Protein AF-L1KVQ8-F1 (afdb_monomer_lite)

Secondary structure (DSSP, 8-state):
-PPPP---------TTS--EEEE-SSSTT-EEEES--GGGHHHHHHHHHHHHTT-S--SS-HHHH-TTTTTTS-HHHHHHHHHHHHHTTTS--

Structure (mmCIF, N/CA/C/O backbone):
data_AF-L1KVQ8-F1
#
_entry.id   AF-L1KVQ8-F1
#
loop_
_atom_site.group_PDB
_atom_site.id
_atom_site.type_symbol
_atom_site.label_atom_id
_atom_site.label_alt_id
_atom_site.label_comp_id
_atom_site.label_asym_id
_atom_site.label_entity_id
_atom_site.label_seq_id
_atom_site.pdbx_PDB_ins_code
_atom_site.Cartn_x
_atom_site.Cartn_y
_atom_site.Cartn_z
_atom_site.occupancy
_atom_site.B_iso_or_equiv
_atom_site.auth_seq_id
_atom_site.auth_comp_id
_atom_site.auth_asym_id
_atom_site.auth_atom_id
_atom_site.pdbx_PDB_model_num
ATOM 1 N N . ALA A 1 1 ? -39.604 7.207 10.904 1.00 62.97 1 ALA A N 1
ATOM 2 C CA . ALA A 1 1 ? -39.019 6.346 9.855 1.00 62.97 1 ALA A CA 1
ATOM 3 C C . ALA A 1 1 ? -38.083 5.343 10.519 1.00 62.97 1 ALA A C 1
ATOM 5 O O . ALA A 1 1 ? -37.366 5.744 11.430 1.00 62.97 1 ALA A O 1
ATOM 6 N N . ALA A 1 2 ? -38.115 4.064 10.132 1.00 67.62 2 ALA A N 1
ATOM 7 C CA . ALA A 1 2 ? -37.158 3.086 10.646 1.00 67.62 2 ALA A CA 1
ATOM 8 C C . ALA A 1 2 ? -35.747 3.493 10.194 1.00 67.62 2 ALA A C 1
ATOM 10 O O . ALA A 1 2 ? -35.500 3.637 8.998 1.00 67.62 2 ALA A O 1
ATOM 11 N N . LEU A 1 3 ? -34.848 3.735 11.149 1.00 75.81 3 LEU A N 1
ATOM 12 C CA . LEU A 1 3 ? -33.430 3.941 10.860 1.00 75.81 3 LEU A CA 1
ATOM 13 C C . LEU A 1 3 ? -32.916 2.686 10.139 1.00 75.81 3 LEU A C 1
ATOM 15 O O . LEU A 1 3 ? -33.120 1.576 10.626 1.00 75.81 3 LEU A O 1
ATOM 19 N N . GLY A 1 4 ? -32.299 2.858 8.967 1.00 85.06 4 GLY A N 1
ATOM 20 C CA . GLY A 1 4 ? -31.698 1.759 8.207 1.00 85.06 4 GLY A CA 1
ATOM 21 C C . GLY A 1 4 ? -30.652 0.972 9.01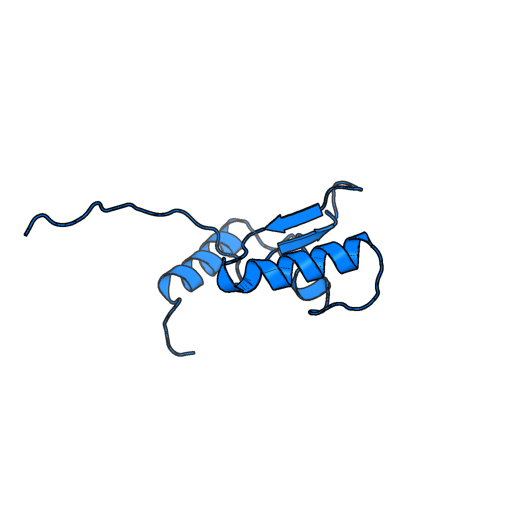2 1.00 85.06 4 GLY A C 1
ATOM 22 O O . GLY A 1 4 ? -30.244 1.369 10.107 1.00 85.06 4 GLY A O 1
ATOM 23 N N . ARG A 1 5 ? -30.200 -0.166 8.469 1.00 90.62 5 ARG A N 1
ATOM 24 C CA . ARG A 1 5 ? -29.170 -1.002 9.113 1.00 90.62 5 ARG A CA 1
ATOM 25 C C . ARG A 1 5 ? -27.845 -0.239 9.231 1.00 90.62 5 ARG A C 1
ATOM 27 O O . ARG A 1 5 ? -27.415 0.399 8.277 1.00 90.62 5 ARG A O 1
ATOM 34 N N . ARG A 1 6 ? -27.187 -0.354 10.390 1.00 92.69 6 ARG A N 1
ATOM 35 C CA . ARG A 1 6 ? -25.840 0.177 10.660 1.00 92.69 6 ARG A CA 1
ATOM 36 C C . ARG A 1 6 ? -24.835 -0.961 10.791 1.00 92.69 6 ARG A C 1
ATOM 38 O O . ARG A 1 6 ? -25.182 -2.033 11.283 1.00 92.69 6 ARG A O 1
ATOM 45 N N . LEU A 1 7 ? -23.609 -0.708 10.350 1.00 94.88 7 LEU A N 1
ATOM 46 C CA . LEU A 1 7 ? -22.492 -1.646 10.370 1.00 94.88 7 LEU A CA 1
ATOM 47 C C . LEU A 1 7 ? -21.215 -0.868 10.707 1.00 94.88 7 LEU A C 1
ATOM 49 O O . LEU A 1 7 ? -21.037 0.242 10.210 1.00 94.88 7 LEU A O 1
ATOM 53 N N . ASN A 1 8 ? -20.328 -1.468 11.500 1.00 95.69 8 ASN A N 1
ATOM 54 C CA . ASN A 1 8 ? -18.971 -0.964 11.703 1.00 95.69 8 ASN A CA 1
ATOM 55 C C . ASN A 1 8 ? -18.061 -1.679 10.702 1.00 95.69 8 ASN A C 1
ATOM 57 O O . ASN A 1 8 ? -17.688 -2.833 10.914 1.00 95.69 8 ASN A O 1
ATOM 61 N N . GLY A 1 9 ? -17.794 -1.026 9.572 1.00 94.75 9 GLY A N 1
ATOM 62 C CA . GLY A 1 9 ? -16.947 -1.578 8.518 1.00 94.75 9 GLY A CA 1
ATOM 63 C C . GLY A 1 9 ? -15.476 -1.568 8.923 1.00 94.75 9 GLY A C 1
ATOM 64 O O . GLY A 1 9 ? -14.984 -0.568 9.437 1.00 94.75 9 GLY A O 1
ATOM 65 N N . VAL A 1 10 ? -14.782 -2.676 8.673 1.00 96.25 10 VAL A N 1
ATOM 66 C CA . VAL A 1 10 ? -13.328 -2.778 8.846 1.00 96.25 10 VAL A CA 1
ATOM 67 C C . VAL A 1 10 ? -12.659 -2.560 7.495 1.00 96.25 10 VAL A C 1
ATOM 69 O O . VAL A 1 10 ? -13.133 -3.061 6.476 1.00 96.25 10 VAL A O 1
ATOM 72 N N . PHE A 1 11 ? -11.550 -1.832 7.500 1.00 96.38 11 PHE A N 1
ATOM 73 C CA . PHE A 1 11 ? -10.673 -1.648 6.350 1.00 96.38 11 PHE A CA 1
ATOM 74 C C . PHE A 1 11 ? -9.231 -1.450 6.832 1.00 96.38 11 PHE A C 1
ATOM 76 O O . PHE A 1 11 ? -8.983 -1.364 8.037 1.00 96.38 11 PHE A O 1
ATOM 83 N N . ALA A 1 12 ? -8.283 -1.432 5.898 1.00 96.69 12 ALA A N 1
ATOM 84 C CA . ALA A 1 12 ? -6.861 -1.287 6.189 1.00 96.69 12 ALA A CA 1
ATOM 85 C C . ALA A 1 12 ? -6.395 0.162 6.004 1.00 96.69 12 ALA A C 1
ATOM 87 O O . ALA A 1 12 ? -6.852 0.846 5.091 1.00 96.69 12 ALA A O 1
ATOM 88 N N . MET A 1 13 ? -5.445 0.581 6.838 1.00 96.50 13 MET A N 1
ATOM 89 C CA . MET A 1 13 ? -4.722 1.848 6.729 1.00 96.50 13 MET A CA 1
ATOM 90 C C . MET A 1 13 ? -3.225 1.570 6.797 1.00 96.50 13 MET A C 1
ATOM 92 O O . MET A 1 13 ? -2.777 0.779 7.629 1.00 96.50 13 MET A O 1
ATOM 96 N N . THR A 1 14 ? -2.461 2.222 5.930 1.00 97.50 14 THR A N 1
ATOM 97 C CA . THR A 1 14 ? -0.997 2.199 5.935 1.00 97.50 14 THR A CA 1
ATOM 98 C C . THR A 1 14 ? -0.456 3.507 6.520 1.00 97.50 14 THR A C 1
ATOM 100 O O . THR A 1 14 ? -1.162 4.517 6.502 1.00 97.50 14 THR A O 1
ATOM 103 N N . PRO A 1 15 ? 0.788 3.526 7.031 1.00 97.75 15 PRO A N 1
ATOM 104 C CA . PRO A 1 15 ? 1.395 4.738 7.588 1.00 97.75 15 PRO A CA 1
ATOM 105 C C . PRO A 1 15 ? 1.583 5.911 6.613 1.00 97.75 15 PRO A C 1
ATOM 107 O O . PRO A 1 15 ? 2.004 6.971 7.050 1.00 97.75 15 PRO A O 1
ATOM 110 N N . ASP A 1 16 ? 1.349 5.724 5.314 1.00 96.12 16 ASP A N 1
ATOM 111 C CA . ASP A 1 16 ? 1.455 6.765 4.282 1.00 96.12 16 ASP A CA 1
ATOM 112 C C . ASP A 1 16 ? 0.218 6.840 3.373 1.00 96.12 16 ASP A C 1
ATOM 114 O O . ASP A 1 16 ? 0.270 7.478 2.325 1.00 96.12 16 ASP A O 1
ATOM 118 N N . GLU A 1 17 ? -0.869 6.150 3.739 1.00 95.44 17 GLU A N 1
ATOM 119 C CA . GLU A 1 17 ? -2.141 6.089 2.999 1.00 95.44 17 GLU A CA 1
ATOM 120 C C . GLU A 1 17 ? -2.063 5.472 1.585 1.00 95.44 17 GLU A C 1
ATOM 122 O O . GLU A 1 17 ? -3.076 5.381 0.881 1.00 95.44 17 GLU A O 1
ATOM 127 N N . LEU A 1 18 ? -0.889 4.992 1.162 1.00 97.12 18 LEU A N 1
ATOM 128 C CA . LEU A 1 18 ? -0.690 4.318 -0.120 1.00 97.12 18 LEU A CA 1
ATOM 129 C C . LEU A 1 18 ? -0.875 2.796 0.013 1.00 97.12 18 LEU A C 1
ATOM 131 O O . LEU A 1 18 ? -0.537 2.219 1.052 1.00 97.12 18 LEU A O 1
ATOM 135 N N . PRO A 1 19 ? -1.341 2.099 -1.042 1.00 98.19 19 PRO A N 1
ATOM 136 C CA . PRO A 1 19 ? -1.464 0.643 -1.017 1.00 98.19 19 PRO A CA 1
ATOM 137 C C . PRO A 1 19 ? -0.097 -0.061 -0.919 1.00 98.19 19 PRO A C 1
ATOM 139 O O . PRO A 1 19 ? 0.963 0.538 -1.131 1.00 98.19 19 PRO A O 1
ATOM 142 N N . LEU A 1 20 ? -0.119 -1.360 -0.613 1.00 98.31 20 LEU A N 1
ATOM 143 C CA . LEU A 1 20 ? 1.053 -2.241 -0.682 1.00 98.31 20 LEU A CA 1
ATOM 144 C C . LEU A 1 20 ? 0.963 -3.069 -1.970 1.00 98.31 20 LEU A C 1
ATOM 146 O O . LEU A 1 20 ? 0.096 -3.937 -2.079 1.00 98.31 20 LEU A O 1
ATOM 150 N N . VAL A 1 21 ? 1.818 -2.791 -2.956 1.00 98.31 21 VAL A N 1
ATOM 151 C CA . VAL A 1 21 ? 1.800 -3.443 -4.274 1.00 98.31 21 VAL A CA 1
ATOM 152 C C . VAL A 1 21 ? 3.209 -3.849 -4.685 1.00 98.31 21 VAL A C 1
ATOM 154 O O . VAL A 1 21 ? 4.085 -3.000 -4.830 1.00 98.31 21 VAL A O 1
ATOM 157 N N . GLY A 1 22 ? 3.420 -5.145 -4.912 1.00 97.81 22 GLY A N 1
ATOM 158 C CA . GLY A 1 22 ? 4.703 -5.665 -5.385 1.00 97.81 22 GLY A CA 1
ATOM 159 C C . GLY A 1 22 ? 5.087 -7.018 -4.786 1.00 97.81 22 GLY A C 1
ATOM 160 O O . GLY A 1 22 ? 4.279 -7.640 -4.090 1.00 97.81 22 GLY A O 1
ATOM 161 N N . PRO A 1 23 ? 6.304 -7.501 -5.079 1.00 97.38 23 PRO A N 1
ATOM 162 C CA . PRO A 1 23 ? 6.774 -8.794 -4.605 1.00 97.38 23 PRO A CA 1
ATOM 163 C C . PRO A 1 23 ? 7.096 -8.765 -3.106 1.00 97.38 23 PRO A C 1
ATOM 165 O O . PRO A 1 23 ? 7.481 -7.738 -2.547 1.00 97.38 23 PRO A O 1
ATOM 168 N N . SER A 1 24 ? 6.980 -9.920 -2.456 1.00 96.12 24 SER A N 1
ATOM 169 C CA . SER A 1 24 ? 7.531 -10.130 -1.119 1.00 96.12 24 SER A CA 1
ATOM 170 C C . SER A 1 24 ? 9.058 -10.134 -1.168 1.00 96.12 24 SER A C 1
ATOM 172 O O . SER A 1 24 ? 9.647 -10.869 -1.959 1.00 96.12 24 SER A O 1
ATOM 174 N N . ALA A 1 25 ? 9.704 -9.403 -0.257 1.00 93.75 25 ALA A N 1
ATOM 175 C CA . ALA A 1 25 ? 11.148 -9.517 -0.049 1.00 93.75 25 ALA A CA 1
ATOM 176 C C . ALA A 1 25 ? 11.552 -10.840 0.634 1.00 93.75 25 ALA A C 1
ATOM 178 O O . ALA A 1 25 ? 12.674 -11.309 0.466 1.00 93.75 25 ALA A O 1
ATOM 179 N N . ALA A 1 26 ? 10.643 -11.453 1.404 1.00 94.62 26 ALA A N 1
ATOM 180 C CA . ALA A 1 26 ? 10.934 -12.633 2.220 1.00 94.62 26 ALA A CA 1
ATOM 181 C C . ALA A 1 26 ? 10.614 -13.964 1.521 1.00 94.62 26 ALA A C 1
ATOM 183 O O . ALA A 1 26 ? 11.253 -14.974 1.812 1.00 94.62 26 ALA A O 1
ATOM 184 N N . LEU A 1 27 ? 9.625 -13.984 0.620 1.00 96.75 27 LEU A N 1
ATOM 185 C CA . LEU A 1 27 ? 9.171 -15.205 -0.046 1.00 96.75 27 LEU A CA 1
ATOM 186 C C . LEU A 1 27 ? 9.101 -15.019 -1.570 1.00 96.75 27 LEU A C 1
ATOM 188 O O . LEU A 1 27 ? 8.152 -14.407 -2.068 1.00 96.75 27 LEU A O 1
ATOM 192 N N . PRO A 1 28 ? 10.058 -15.578 -2.333 1.00 95.81 28 PRO A N 1
ATOM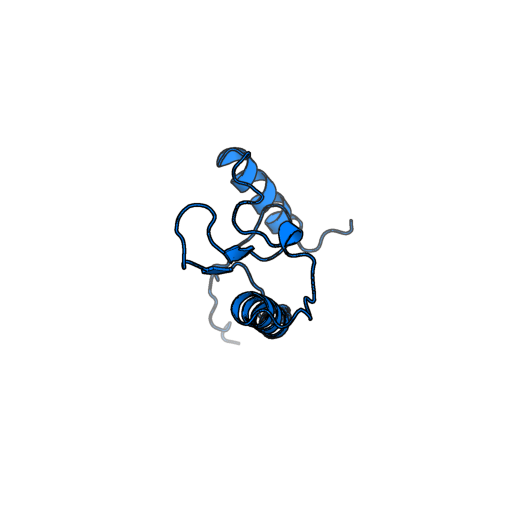 193 C CA . PRO A 1 28 ? 10.033 -15.511 -3.789 1.00 95.81 28 PRO A CA 1
ATOM 194 C C . PRO A 1 28 ? 8.727 -16.068 -4.365 1.00 95.81 28 PRO A C 1
ATOM 196 O O . PRO A 1 28 ? 8.268 -17.140 -3.977 1.00 95.81 28 PRO A O 1
ATOM 199 N N . GLY A 1 29 ? 8.134 -15.336 -5.307 1.00 95.81 29 GLY A N 1
ATOM 200 C CA . GLY A 1 29 ? 6.876 -15.717 -5.955 1.00 95.81 29 GLY A CA 1
ATOM 201 C C . GLY A 1 29 ? 5.605 -15.311 -5.202 1.00 95.81 29 GLY A C 1
ATOM 202 O O . GLY A 1 29 ? 4.525 -15.419 -5.780 1.00 95.81 29 GLY A O 1
ATOM 203 N N . LEU A 1 30 ? 5.701 -14.797 -3.969 1.00 97.56 30 LEU A N 1
ATOM 204 C CA . LEU A 1 30 ? 4.577 -14.151 -3.285 1.00 97.56 30 LEU A CA 1
ATOM 205 C C . LEU A 1 30 ? 4.488 -12.672 -3.685 1.00 97.56 30 LEU A C 1
ATOM 207 O O . LEU A 1 30 ? 5.499 -11.972 -3.707 1.00 97.56 30 LEU A O 1
ATOM 211 N N . TRP A 1 31 ? 3.272 -12.196 -3.953 1.00 98.19 31 TRP A N 1
ATOM 212 C CA . TRP A 1 31 ? 2.983 -10.820 -4.360 1.00 98.19 31 TRP A CA 1
ATOM 213 C C . TRP A 1 31 ? 1.825 -10.236 -3.554 1.00 98.19 31 TRP A C 1
ATOM 215 O O . TRP A 1 31 ? 0.918 -10.961 -3.149 1.00 98.19 31 TRP A O 1
ATOM 225 N N . PHE A 1 32 ? 1.850 -8.920 -3.374 1.00 98.31 32 PHE A N 1
ATOM 226 C CA . PHE A 1 32 ? 0.858 -8.154 -2.630 1.00 98.31 32 PHE A CA 1
ATOM 227 C C . PHE A 1 32 ? 0.149 -7.146 -3.539 1.00 98.31 32 PHE A C 1
ATOM 229 O O . PHE A 1 32 ? 0.748 -6.594 -4.465 1.00 98.31 32 PHE A O 1
ATOM 236 N N . ALA A 1 33 ? -1.126 -6.904 -3.241 1.00 98.19 33 ALA A N 1
ATOM 237 C CA . ALA A 1 33 ? -1.941 -5.803 -3.752 1.00 98.19 33 ALA A CA 1
ATOM 238 C C . ALA A 1 33 ? -3.017 -5.472 -2.707 1.00 98.19 33 ALA A C 1
ATOM 240 O O . ALA A 1 33 ? -4.207 -5.727 -2.890 1.00 98.19 33 ALA A O 1
ATOM 241 N N . GLU A 1 34 ? -2.565 -4.972 -1.562 1.00 98.25 34 GLU A N 1
ATOM 242 C CA . GLU A 1 34 ? -3.367 -4.807 -0.349 1.00 98.25 34 GLU A CA 1
ATOM 243 C C . GLU A 1 34 ? -3.554 -3.332 0.021 1.00 98.25 34 GLU A C 1
ATOM 245 O O . GLU A 1 34 ? -2.925 -2.440 -0.552 1.00 98.25 34 GLU A O 1
ATOM 250 N N . ALA A 1 35 ? -4.445 -3.081 0.988 1.00 97.81 35 ALA A N 1
ATOM 251 C CA . ALA A 1 35 ? -4.795 -1.739 1.463 1.00 97.81 35 ALA A CA 1
ATOM 252 C C . ALA A 1 35 ? -5.200 -0.777 0.325 1.00 97.81 35 ALA A C 1
ATOM 254 O O . ALA A 1 35 ? -4.896 0.413 0.341 1.00 97.81 35 ALA A O 1
ATOM 255 N N . SER A 1 36 ? -5.898 -1.308 -0.685 1.00 97.81 36 SER A N 1
ATOM 256 C CA . SER A 1 36 ? -6.430 -0.534 -1.804 1.00 97.81 36 SER A CA 1
ATOM 257 C C . SER A 1 36 ? -7.882 -0.139 -1.552 1.00 97.81 36 SER A C 1
ATOM 259 O O . SER A 1 36 ? -8.739 -0.984 -1.285 1.00 97.81 36 SER A O 1
ATOM 261 N N . TRP A 1 37 ? -8.176 1.151 -1.692 1.00 96.75 37 TRP A N 1
ATOM 262 C CA . TRP A 1 37 ? -9.548 1.639 -1.788 1.00 96.75 37 TRP A CA 1
ATOM 263 C C . TRP A 1 37 ? -10.199 1.186 -3.094 1.00 96.75 37 TRP A C 1
ATOM 265 O O . TRP A 1 37 ? -9.540 1.114 -4.132 1.00 96.75 37 TRP A O 1
ATOM 275 N N . VAL A 1 38 ? -11.526 1.009 -3.083 1.00 98.25 38 VAL A N 1
ATOM 276 C CA . VAL A 1 38 ? -12.303 0.698 -4.301 1.00 98.25 38 VAL A CA 1
ATOM 277 C C . VAL A 1 38 ? -12.011 1.704 -5.419 1.00 98.25 38 VAL A C 1
ATOM 279 O O . VAL A 1 38 ? -11.813 1.304 -6.563 1.00 98.25 38 VAL A O 1
ATOM 282 N N . THR A 1 39 ? -11.889 2.991 -5.080 1.00 98.00 39 THR A N 1
ATOM 283 C CA . THR A 1 39 ? -11.540 4.078 -6.009 1.00 98.00 39 THR A CA 1
ATOM 284 C C . THR A 1 39 ? -10.245 3.822 -6.791 1.00 98.00 39 THR A C 1
ATOM 286 O O . THR A 1 39 ? -10.131 4.242 -7.938 1.00 98.00 39 THR A O 1
ATOM 289 N N . HIS A 1 40 ? -9.281 3.105 -6.206 1.00 97.44 40 HIS A N 1
ATOM 290 C CA . HIS A 1 40 ? -7.962 2.856 -6.796 1.00 97.44 40 HIS A CA 1
ATOM 291 C C . HIS A 1 40 ? -7.777 1.423 -7.311 1.00 97.44 40 HIS A C 1
ATOM 293 O O . HIS A 1 40 ? -6.746 1.132 -7.921 1.00 97.44 40 HIS A O 1
ATOM 299 N N . ALA A 1 41 ? -8.753 0.532 -7.108 1.00 98.06 41 ALA A N 1
ATOM 300 C CA . ALA A 1 41 ? -8.603 -0.900 -7.364 1.00 98.06 41 ALA A CA 1
ATOM 301 C C . ALA A 1 41 ? -8.173 -1.215 -8.811 1.00 98.06 41 ALA A C 1
ATOM 303 O O . ALA A 1 41 ? -7.296 -2.048 -9.029 1.00 98.06 41 ALA A O 1
ATOM 304 N N . GLY A 1 42 ? -8.725 -0.503 -9.803 1.00 98.12 42 GLY A N 1
ATOM 305 C CA . GLY A 1 42 ? -8.338 -0.677 -11.209 1.00 98.12 4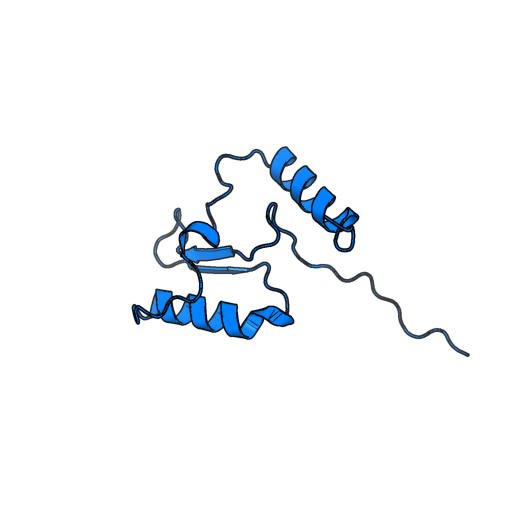2 GLY A CA 1
ATOM 306 C C . GLY A 1 42 ? -6.883 -0.282 -11.496 1.00 98.12 42 GLY A C 1
ATOM 307 O O . GLY A 1 42 ? -6.174 -0.994 -12.206 1.00 98.12 42 GLY A O 1
ATOM 308 N N . GLY A 1 43 ? -6.416 0.824 -10.907 1.00 97.31 43 GLY A N 1
ATOM 309 C CA . GLY A 1 43 ? -5.028 1.277 -11.034 1.00 97.31 43 GLY A CA 1
ATOM 310 C C . GLY A 1 43 ? -4.048 0.337 -10.332 1.00 97.31 43 GLY A C 1
ATOM 311 O O . GLY A 1 43 ? -3.033 -0.030 -10.917 1.00 97.31 43 GLY A O 1
ATOM 312 N N . VAL A 1 44 ? -4.389 -0.123 -9.123 1.00 98.31 44 VAL A N 1
ATOM 313 C CA . VAL A 1 44 ? -3.600 -1.120 -8.381 1.00 98.31 44 VAL A CA 1
ATOM 314 C C . VAL A 1 44 ? -3.493 -2.433 -9.156 1.00 98.31 44 VAL A C 1
ATOM 316 O O . VAL A 1 44 ? -2.395 -2.967 -9.294 1.00 98.31 44 VAL A O 1
ATOM 319 N N . GLY A 1 45 ? -4.598 -2.921 -9.727 1.00 97.94 45 GLY A N 1
ATOM 320 C CA . GLY A 1 45 ? -4.593 -4.128 -10.555 1.00 97.94 45 GLY A CA 1
ATOM 321 C C . GLY A 1 45 ? -3.698 -3.991 -11.788 1.00 97.94 45 GLY A C 1
ATOM 322 O O . GLY A 1 45 ? -2.901 -4.885 -12.067 1.00 97.94 45 GLY A O 1
ATOM 323 N N . ARG A 1 46 ? -3.768 -2.851 -12.492 1.00 97.75 46 ARG A N 1
ATOM 324 C CA . ARG A 1 46 ? -2.886 -2.565 -13.636 1.00 97.75 46 ARG A CA 1
ATOM 325 C C . ARG A 1 46 ? -1.417 -2.476 -13.221 1.00 97.75 46 ARG A C 1
ATOM 327 O O . ARG A 1 46 ? -0.576 -3.053 -13.899 1.00 97.75 46 ARG A O 1
ATOM 334 N N . GLN A 1 47 ? -1.111 -1.791 -12.118 1.00 97.88 47 GLN A N 1
ATOM 335 C CA . GLN A 1 47 ? 0.249 -1.707 -11.583 1.00 97.88 47 GLN A CA 1
ATOM 336 C C . GLN A 1 47 ? 0.805 -3.108 -11.295 1.00 97.88 47 GLN A C 1
ATOM 338 O O . GLN A 1 47 ? 1.883 -3.441 -11.780 1.00 97.88 47 GLN A O 1
ATOM 343 N N . LEU A 1 48 ? 0.056 -3.940 -10.560 1.00 97.81 48 LEU A N 1
ATOM 344 C CA . LEU A 1 48 ? 0.465 -5.308 -10.238 1.00 97.81 48 LEU A CA 1
ATOM 345 C C . LEU A 1 48 ? 0.680 -6.147 -11.506 1.00 97.81 48 LEU A C 1
ATOM 347 O O . LEU A 1 48 ? 1.702 -6.819 -11.625 1.00 97.81 48 LEU A O 1
ATOM 351 N N . ALA A 1 49 ? -0.261 -6.101 -12.454 1.00 97.31 49 ALA A N 1
ATOM 352 C CA . ALA A 1 49 ? -0.166 -6.854 -13.703 1.00 97.31 49 ALA A CA 1
ATOM 353 C C . ALA A 1 49 ? 1.069 -6.449 -14.518 1.00 97.31 49 ALA A C 1
ATOM 355 O O . ALA A 1 49 ? 1.795 -7.318 -14.993 1.00 97.31 49 ALA A O 1
ATOM 356 N N . ASN A 1 50 ? 1.347 -5.149 -14.621 1.00 97.44 50 ASN A N 1
ATOM 357 C CA . ASN A 1 50 ? 2.504 -4.642 -15.355 1.00 97.44 50 ASN A CA 1
ATOM 358 C C . ASN A 1 50 ? 3.831 -5.055 -14.701 1.00 97.44 50 ASN A C 1
ATOM 360 O O . ASN A 1 50 ? 4.789 -5.339 -15.415 1.00 97.44 50 ASN A O 1
ATOM 364 N N . MET A 1 51 ? 3.881 -5.149 -13.365 1.00 96.19 51 MET A N 1
ATOM 365 C CA . MET A 1 51 ? 5.047 -5.683 -12.649 1.00 96.19 51 MET A CA 1
ATOM 366 C C . MET A 1 51 ? 5.209 -7.199 -12.841 1.00 96.19 51 MET A C 1
ATOM 368 O O . MET A 1 51 ? 6.324 -7.668 -13.040 1.00 96.19 51 MET A O 1
ATOM 372 N N . LEU A 1 52 ? 4.116 -7.969 -12.792 1.00 96.19 52 LEU 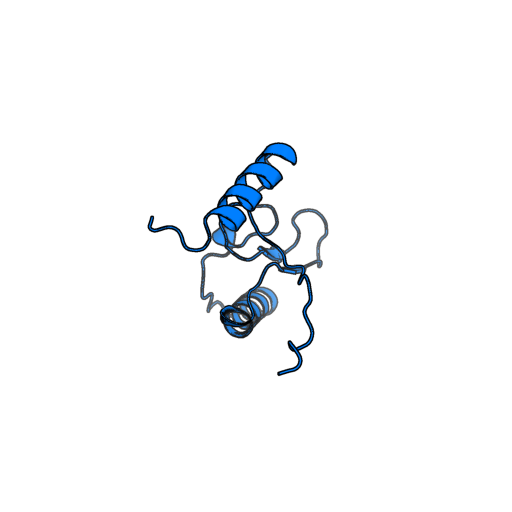A N 1
ATOM 373 C CA . LEU A 1 52 ? 4.140 -9.429 -12.970 1.00 96.19 52 LEU A CA 1
ATOM 374 C C . LEU A 1 52 ? 4.516 -9.853 -14.395 1.00 96.19 52 LEU A C 1
ATOM 376 O O . LEU A 1 52 ? 5.143 -10.894 -14.580 1.00 96.19 52 LEU A O 1
ATOM 380 N N . LEU A 1 53 ? 4.087 -9.077 -15.391 1.00 96.12 53 LEU A N 1
ATOM 381 C CA . LEU A 1 53 ? 4.247 -9.380 -16.815 1.00 96.12 53 LEU A CA 1
ATOM 382 C C . LEU A 1 53 ? 5.415 -8.626 -17.470 1.00 96.12 53 LEU A C 1
ATOM 384 O O . LEU A 1 53 ? 5.613 -8.776 -18.672 1.00 96.12 53 LEU A O 1
ATOM 388 N N . ASP A 1 54 ? 6.155 -7.823 -16.699 1.00 93.75 54 ASP A N 1
ATOM 389 C CA . ASP A 1 54 ? 7.298 -7.013 -17.148 1.00 93.75 54 ASP A CA 1
ATOM 390 C C . ASP A 1 54 ? 6.999 -6.161 -18.396 1.00 93.75 54 ASP A C 1
ATOM 392 O O . ASP A 1 54 ? 7.733 -6.140 -19.383 1.00 93.75 54 ASP A O 1
ATOM 396 N N . THR A 1 55 ? 5.864 -5.459 -18.383 1.00 89.88 55 THR A N 1
ATOM 397 C CA . THR A 1 55 ? 5.418 -4.670 -19.544 1.00 89.88 55 THR A CA 1
ATOM 398 C C . THR A 1 55 ? 5.970 -3.241 -19.559 1.00 89.88 55 THR A C 1
ATOM 400 O O . THR A 1 55 ? 5.650 -2.483 -20.469 1.00 89.88 55 THR A O 1
ATOM 403 N N . GLY A 1 56 ? 6.747 -2.834 -18.547 1.00 76.69 56 GLY A N 1
ATOM 404 C CA . GLY A 1 56 ? 7.405 -1.518 -18.446 1.00 76.69 56 GLY A CA 1
ATOM 405 C C . GLY A 1 56 ? 6.499 -0.305 -18.158 1.00 76.69 56 GLY A C 1
ATOM 406 O O . GLY A 1 56 ? 6.985 0.706 -17.657 1.00 76.69 56 GLY A O 1
ATOM 407 N N . ASP A 1 57 ? 5.187 -0.398 -18.396 1.00 90.75 57 ASP A N 1
ATOM 408 C CA . ASP A 1 57 ? 4.223 0.709 -18.242 1.00 90.75 57 ASP A CA 1
ATOM 409 C C . ASP A 1 57 ? 3.747 0.917 -16.789 1.00 90.75 57 ASP A C 1
ATOM 411 O O . ASP A 1 57 ? 2.555 0.816 -16.471 1.00 90.75 57 ASP A O 1
ATOM 415 N N . LEU A 1 58 ? 4.666 1.176 -15.865 1.00 94.81 58 LEU A N 1
ATOM 416 C CA . LEU A 1 58 ? 4.327 1.381 -14.454 1.00 94.81 58 LEU A CA 1
ATOM 417 C C . LEU A 1 58 ? 3.650 2.743 -14.231 1.00 94.81 58 LEU A C 1
ATOM 419 O O . LEU A 1 58 ? 4.104 3.771 -14.728 1.00 94.81 58 LEU A O 1
ATOM 423 N N . LEU A 1 59 ? 2.559 2.757 -13.461 1.00 94.75 59 LEU A N 1
ATOM 424 C CA . LEU A 1 59 ? 1.807 3.976 -13.135 1.00 94.75 59 LEU A CA 1
ATOM 425 C C . LEU A 1 59 ? 2.487 4.777 -12.021 1.00 94.75 59 LEU A C 1
ATOM 427 O O . LEU A 1 59 ? 2.443 6.005 -12.003 1.00 94.75 59 LEU A O 1
ATOM 431 N N . VAL A 1 60 ? 3.080 4.059 -11.067 1.00 95.56 60 VAL A N 1
ATOM 432 C CA . VAL A 1 60 ? 3.791 4.604 -9.910 1.00 95.56 60 VAL A CA 1
ATOM 433 C C . VAL A 1 60 ? 5.118 3.864 -9.774 1.00 95.56 60 VAL A C 1
ATOM 435 O O . VAL A 1 60 ? 5.200 2.667 -10.059 1.00 95.56 60 VAL A O 1
ATOM 438 N N . ALA A 1 61 ? 6.151 4.577 -9.326 1.00 95.81 61 ALA A N 1
ATOM 439 C CA . ALA A 1 61 ? 7.449 3.988 -9.025 1.00 95.81 61 ALA A CA 1
ATOM 440 C C . ALA A 1 61 ? 7.303 2.860 -7.971 1.00 95.81 61 ALA A C 1
ATOM 442 O O . ALA A 1 61 ? 6.723 3.122 -6.908 1.00 95.81 61 ALA A O 1
ATOM 443 N N . PRO A 1 62 ? 7.756 1.617 -8.243 1.00 95.75 62 PRO A N 1
ATOM 444 C CA . PRO A 1 62 ? 7.500 0.450 -7.390 1.00 95.75 62 PRO A CA 1
ATOM 445 C C . PRO A 1 62 ? 7.895 0.624 -5.927 1.00 95.75 62 PRO A C 1
ATOM 447 O O . PRO A 1 62 ? 7.162 0.202 -5.038 1.00 95.75 62 PRO A O 1
ATOM 450 N N . GLU A 1 63 ? 9.012 1.292 -5.662 1.00 95.62 63 GLU A N 1
ATOM 451 C CA . GLU A 1 63 ? 9.540 1.545 -4.323 1.00 95.62 63 GLU A CA 1
ATOM 452 C C . GLU A 1 63 ? 8.568 2.333 -3.435 1.00 95.62 63 GLU A C 1
ATOM 454 O O . GLU A 1 63 ? 8.559 2.156 -2.218 1.00 95.62 63 GLU A O 1
ATOM 459 N N . ARG A 1 64 ? 7.691 3.154 -4.030 1.00 96.81 64 ARG A N 1
ATOM 460 C CA . ARG A 1 64 ? 6.662 3.897 -3.287 1.00 96.81 64 ARG A CA 1
ATOM 461 C C . ARG A 1 64 ? 5.518 3.010 -2.810 1.00 96.81 64 ARG A C 1
ATOM 463 O O . ARG A 1 64 ? 4.827 3.381 -1.870 1.00 96.81 64 ARG A O 1
ATOM 470 N N . LEU A 1 65 ? 5.295 1.880 -3.477 1.00 97.88 65 LEU A N 1
ATOM 471 C CA . LEU A 1 65 ? 4.224 0.935 -3.159 1.00 97.88 65 LEU A CA 1
ATOM 472 C C . LEU A 1 65 ? 4.758 -0.367 -2.554 1.00 97.88 65 LEU A C 1
ATOM 474 O O . LEU A 1 65 ? 3.958 -1.209 -2.156 1.00 97.88 65 LEU A O 1
ATOM 478 N N . ALA A 1 66 ? 6.079 -0.524 -2.443 1.00 97.62 66 ALA A N 1
ATOM 479 C CA . ALA A 1 66 ? 6.718 -1.762 -2.022 1.00 97.62 66 ALA A CA 1
ATOM 480 C C . ALA A 1 66 ? 6.147 -2.277 -0.679 1.00 97.62 66 ALA A C 1
ATOM 482 O O . ALA A 1 66 ? 5.983 -1.478 0.255 1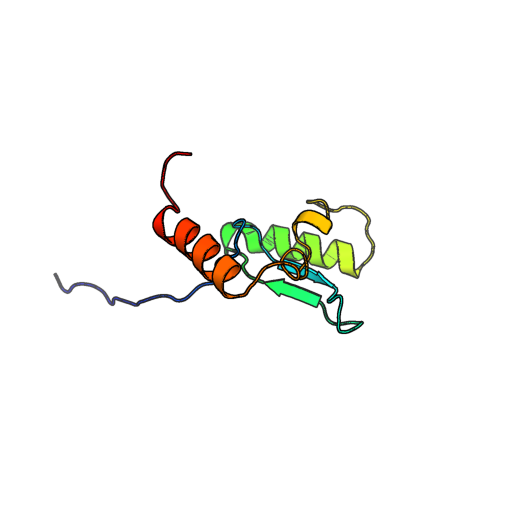.00 97.62 66 ALA A O 1
ATOM 483 N N . PRO A 1 67 ? 5.820 -3.583 -0.559 1.00 97.38 67 PRO A N 1
ATOM 484 C CA . PRO A 1 67 ? 5.220 -4.142 0.659 1.00 97.38 67 PRO A CA 1
ATOM 485 C C . PRO A 1 67 ? 6.117 -4.057 1.897 1.00 97.38 67 PRO A C 1
ATOM 487 O O . PRO A 1 67 ? 5.630 -4.011 3.023 1.00 97.38 67 PRO A O 1
ATOM 490 N N . ASP A 1 68 ? 7.430 -4.020 1.700 1.00 96.00 68 ASP A N 1
ATOM 491 C CA . ASP A 1 68 ? 8.447 -4.012 2.746 1.00 96.00 68 ASP A CA 1
ATOM 492 C C . ASP A 1 68 ? 8.937 -2.603 3.121 1.00 96.00 68 ASP A C 1
ATOM 494 O O . ASP A 1 68 ? 9.816 -2.467 3.978 1.00 96.00 68 ASP A O 1
ATOM 498 N N . ARG A 1 69 ? 8.346 -1.537 2.556 1.00 96.56 69 ARG A N 1
ATOM 499 C CA . ARG A 1 69 ? 8.813 -0.151 2.757 1.00 96.56 69 ARG A CA 1
ATOM 500 C C . ARG A 1 69 ? 8.788 0.330 4.214 1.00 96.56 69 ARG A C 1
ATOM 502 O O . ARG A 1 69 ? 9.476 1.288 4.553 1.00 96.56 69 ARG A O 1
ATOM 509 N N . PHE A 1 70 ? 8.053 -0.358 5.088 1.00 97.19 70 PHE A N 1
ATOM 510 C CA . PHE A 1 70 ? 7.966 -0.067 6.524 1.00 97.19 70 PHE A CA 1
ATOM 511 C C . PHE A 1 70 ? 8.676 -1.086 7.424 1.00 97.19 70 PHE A C 1
ATOM 513 O O . PHE A 1 70 ? 8.572 -0.982 8.639 1.00 97.19 70 PHE A O 1
ATOM 520 N N . THR A 1 71 ? 9.428 -2.046 6.880 1.00 95.06 71 THR A N 1
ATOM 521 C CA . THR A 1 71 ? 10.095 -3.106 7.676 1.00 95.06 71 THR A CA 1
ATOM 522 C C . THR A 1 71 ? 11.080 -2.592 8.726 1.00 95.06 71 THR A C 1
ATOM 524 O O . THR A 1 71 ? 11.386 -3.289 9.686 1.00 95.06 71 THR A O 1
ATOM 527 N N . HIS A 1 72 ? 11.574 -1.367 8.561 1.00 96.25 72 HIS A N 1
ATOM 528 C CA . HIS A 1 72 ? 12.464 -0.706 9.510 1.00 96.25 72 HIS A CA 1
ATOM 529 C C . HIS A 1 72 ? 11.716 0.034 10.638 1.00 96.25 72 HIS A C 1
ATOM 531 O O . HIS A 1 72 ? 12.357 0.638 11.499 1.00 96.25 72 HIS A O 1
ATOM 537 N N . TRP A 1 73 ? 10.378 0.051 10.629 1.00 98.19 73 TRP A N 1
ATOM 538 C CA . TRP A 1 73 ? 9.553 0.671 11.670 1.00 98.19 73 TRP A CA 1
ATOM 539 C C . TRP A 1 73 ? 9.150 -0.370 12.713 1.00 98.19 73 TRP A C 1
ATOM 541 O O . TRP A 1 73 ? 8.989 -1.545 12.402 1.00 98.19 73 TRP A O 1
ATOM 551 N N . SER A 1 74 ? 8.957 0.072 13.956 1.00 98.44 74 SER A N 1
ATOM 552 C CA . SER A 1 74 ? 8.304 -0.755 14.969 1.00 98.44 74 SER A CA 1
ATOM 553 C C . SER A 1 74 ? 6.801 -0.861 14.701 1.00 98.44 74 SER A C 1
ATOM 555 O O . SER A 1 74 ? 6.187 0.066 14.164 1.00 98.44 74 SER A O 1
ATOM 557 N N . ASP A 1 75 ? 6.191 -1.954 15.160 1.00 98.00 75 ASP A N 1
ATOM 558 C CA . ASP A 1 75 ? 4.736 -2.154 15.108 1.00 98.00 75 ASP A CA 1
ATOM 559 C C . ASP A 1 75 ? 3.968 -1.013 15.791 1.00 98.00 75 ASP A C 1
ATOM 561 O O . ASP A 1 75 ? 2.927 -0.575 15.302 1.00 98.00 75 ASP A O 1
ATOM 565 N N . GLU A 1 76 ? 4.502 -0.497 16.903 1.00 98.50 76 GLU A N 1
ATOM 566 C CA . GLU A 1 76 ? 3.950 0.659 17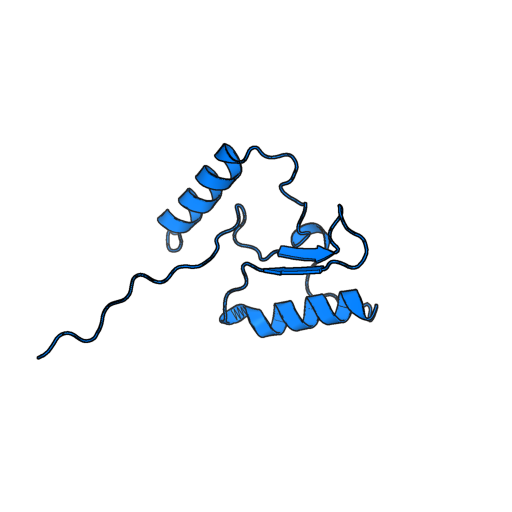.616 1.00 98.50 76 GLU A CA 1
ATOM 567 C C . GLU A 1 76 ? 3.900 1.893 16.711 1.00 98.50 76 GLU A C 1
ATOM 569 O O . GLU A 1 76 ? 2.833 2.478 16.533 1.00 98.50 76 GLU A O 1
ATOM 574 N N . LYS A 1 77 ? 5.009 2.223 16.038 1.00 98.38 77 LYS A N 1
ATOM 575 C CA . LYS A 1 77 ? 5.072 3.373 15.130 1.00 98.38 77 LYS A CA 1
ATOM 576 C C . LYS A 1 77 ? 4.133 3.209 13.933 1.00 98.38 77 LYS A C 1
ATOM 578 O O . LYS A 1 77 ? 3.480 4.175 13.532 1.00 98.38 77 LYS A O 1
ATOM 583 N N . ILE A 1 78 ? 4.059 2.003 13.360 1.00 98.25 78 ILE A N 1
ATOM 584 C CA . ILE A 1 78 ? 3.121 1.680 12.272 1.00 98.25 78 ILE A CA 1
ATOM 585 C C . ILE A 1 78 ? 1.686 1.938 12.738 1.00 98.25 78 ILE A C 1
ATOM 587 O O . ILE A 1 78 ? 0.932 2.636 12.056 1.00 98.25 78 ILE A O 1
ATOM 591 N N . ARG A 1 79 ? 1.323 1.419 13.916 1.00 97.69 79 ARG A N 1
ATOM 592 C CA . ARG A 1 79 ? -0.016 1.563 14.490 1.00 97.69 79 ARG A CA 1
ATOM 593 C C . ARG A 1 79 ? -0.365 3.020 14.772 1.00 97.69 79 ARG A C 1
ATOM 595 O O . ARG A 1 79 ? -1.446 3.451 14.383 1.00 97.69 79 ARG A O 1
ATOM 602 N N . GLU A 1 80 ? 0.506 3.754 15.455 1.00 98.31 80 GLU A N 1
ATOM 603 C CA . GLU A 1 80 ? 0.266 5.153 15.821 1.00 98.31 80 GLU A CA 1
ATOM 604 C C . GLU A 1 80 ? 0.083 6.033 14.586 1.00 98.31 80 GLU A C 1
ATOM 606 O O . GLU A 1 80 ? -0.872 6.803 14.512 1.00 98.31 80 GLU A O 1
ATOM 611 N N . THR A 1 81 ? 0.947 5.860 13.584 1.00 98.00 81 THR A N 1
ATOM 612 C CA . THR A 1 81 ? 0.914 6.672 12.363 1.00 98.00 81 THR A CA 1
ATOM 613 C C . THR A 1 81 ? -0.341 6.374 11.541 1.00 98.00 81 THR A C 1
ATOM 615 O O . THR A 1 81 ? -1.099 7.287 11.217 1.00 98.00 81 THR A O 1
ATOM 618 N N . ALA A 1 82 ? -0.626 5.094 11.266 1.00 97.50 82 ALA A N 1
ATOM 619 C CA . ALA A 1 82 ? -1.821 4.696 10.519 1.00 97.50 82 ALA A CA 1
ATOM 620 C C . ALA A 1 82 ? -3.125 5.093 11.241 1.00 97.50 82 ALA A C 1
ATOM 622 O O . ALA A 1 82 ? -4.111 5.454 10.595 1.00 97.50 82 ALA A O 1
ATOM 623 N N . LEU A 1 83 ? -3.141 5.058 12.580 1.00 97.19 83 LEU A N 1
ATOM 624 C CA . LEU A 1 83 ? -4.286 5.516 13.367 1.00 97.19 83 LEU A CA 1
ATOM 625 C C . LEU A 1 83 ? -4.455 7.038 13.304 1.00 97.19 83 LEU A C 1
ATOM 627 O O . LEU A 1 83 ? -5.590 7.500 13.210 1.00 97.19 83 LEU A O 1
ATOM 631 N N . GLY A 1 84 ? -3.359 7.799 13.319 1.00 96.75 84 GLY A N 1
ATOM 632 C CA . GLY A 1 84 ? -3.390 9.248 13.113 1.00 96.75 84 GLY A CA 1
ATOM 633 C C . GLY A 1 84 ? -4.038 9.615 11.777 1.00 96.75 84 GLY A C 1
ATOM 634 O O . GLY A 1 84 ? -4.965 10.422 11.751 1.00 96.75 84 GLY A O 1
ATOM 635 N N . HIS A 1 85 ? -3.650 8.933 10.694 1.00 95.44 85 HIS A N 1
ATOM 636 C CA . HIS A 1 85 ? -4.280 9.090 9.377 1.00 95.44 85 HIS A CA 1
ATOM 637 C C . HIS A 1 85 ? -5.771 8.747 9.390 1.00 95.44 85 HIS A C 1
ATOM 639 O O . HIS A 1 85 ? -6.585 9.488 8.852 1.00 95.44 85 HIS A O 1
ATOM 645 N N . TYR A 1 86 ? -6.170 7.658 10.055 1.00 95.00 86 TYR A N 1
ATOM 646 C CA . TYR A 1 86 ? -7.591 7.329 10.201 1.00 95.00 86 TYR A CA 1
ATOM 647 C C . TYR A 1 86 ? -8.378 8.426 10.938 1.00 95.00 86 TYR A C 1
ATOM 649 O O . TYR A 1 86 ? -9.497 8.758 10.545 1.00 95.00 86 TYR A O 1
ATOM 657 N N . GLN A 1 87 ? -7.807 8.979 12.011 1.00 96.00 87 GLN A N 1
ATOM 658 C CA . GLN A 1 87 ? -8.443 10.023 12.816 1.00 96.00 87 GLN A CA 1
ATOM 659 C C . GLN A 1 87 ? -8.586 11.345 12.051 1.00 96.00 87 GLN A C 1
ATOM 661 O O . GLN A 1 87 ? -9.601 12.015 12.227 1.00 96.00 87 GLN A O 1
ATOM 666 N N . GLY A 1 88 ? -7.608 11.678 11.203 1.00 94.19 88 GLY A N 1
ATOM 667 C CA . GLY A 1 88 ? -7.548 12.922 10.431 1.00 94.19 88 GLY A CA 1
ATOM 668 C C . GLY A 1 88 ? -7.830 12.773 8.934 1.00 94.19 88 GLY A C 1
ATOM 669 O O . GLY A 1 88 ? -7.451 13.647 8.169 1.00 94.19 88 GLY A O 1
ATOM 670 N N . ILE A 1 89 ? -8.490 11.699 8.482 1.00 92.56 89 ILE A N 1
ATOM 671 C CA . ILE A 1 89 ? -8.610 11.350 7.046 1.00 92.56 89 ILE A CA 1
ATOM 672 C C . ILE A 1 89 ? -9.297 12.422 6.169 1.00 92.56 89 ILE A C 1
ATOM 674 O O . ILE A 1 89 ? -9.248 12.358 4.942 1.00 92.56 89 ILE A O 1
ATOM 678 N N . TYR A 1 90 ? -9.962 13.402 6.785 1.00 93.50 90 TYR A N 1
ATOM 679 C CA . TYR A 1 90 ? -10.592 14.541 6.107 1.00 93.50 90 TYR A CA 1
ATOM 680 C C . TYR A 1 90 ? -10.100 15.898 6.619 1.00 93.50 90 TYR A C 1
ATOM 682 O O . TYR A 1 90 ? -10.702 16.927 6.294 1.00 93.50 90 TYR A O 1
ATOM 690 N N . ASP A 1 91 ? -9.042 15.915 7.424 1.00 93.31 91 ASP A N 1
ATOM 691 C CA . ASP A 1 91 ? -8.455 17.158 7.896 1.00 93.31 91 ASP A CA 1
ATOM 692 C C . ASP A 1 91 ? -7.774 17.882 6.726 1.00 93.31 91 ASP A C 1
ATOM 694 O O . ASP A 1 91 ? -7.255 17.275 5.788 1.00 93.31 91 ASP A O 1
ATOM 698 N N . ALA A 1 92 ? -7.807 19.214 6.753 1.00 78.06 92 ALA A N 1
ATOM 699 C CA . ALA A 1 92 ? -7.092 20.012 5.766 1.00 78.06 92 ALA A CA 1
ATOM 700 C C . ALA A 1 92 ? -5.591 20.006 6.105 1.00 78.06 92 ALA A C 1
ATOM 702 O O . ALA A 1 92 ? -5.207 20.458 7.186 1.00 78.06 92 ALA A O 1
ATOM 703 N N . HIS A 1 93 ? -4.770 19.505 5.180 1.00 66.94 93 HIS A N 1
ATOM 704 C CA . HIS A 1 93 ? -3.307 19.457 5.266 1.00 66.94 93 HIS A CA 1
ATOM 705 C C . HIS A 1 93 ? -2.649 20.466 4.321 1.00 66.94 93 HIS A C 1
ATOM 707 O O . HIS A 1 93 ? -3.171 20.656 3.197 1.00 66.94 93 HIS A O 1
#

Organism: NCBI:txid698759

Sequence (93 aa):
AALGRRLNGVFAMTPDELPLVGPSAALPGLWFAEASWVTHAGGVGRQLANMLLDTGDLLVAPERLAPDRFTHWSDEKIRETALGHYQGIYDAH

InterPro domains:
  IPR036188 FAD/NAD(P)-binding domain superfamily [G3DSA:3.50.50.60] (1-93)

pLDDT: mean 94.73, std 6.66, range [62.97, 98.5]

Foldseek 3Di:
DPDDDDDDDDADFWLVRAAAFAADPVDPPDTDQGRDDPVCNVLSVVQNVCRVVVVVPHPDDNLVRHNCVCVVPDPVSGVVSRVVCVVCVPPDD

Radius of gyration: 16.07 Å; chains: 1; bounding box: 52×36×37 Å